Protein AF-A0A5C8Q1U7-F1 (afdb_monomer_lite)

Foldseek 3Di:
DDDDDDDDDDDDDDDDDDDDDPPDDDDDDDPVVVVVVVVVLVVCPPPPPRPDPVQVVLVVVVHDDWDFFDQDQLCVQFPPLVPDPDDPVLRVQLSRLLGTPDDDDDDDPPNCVVVSVVRNCRRCVSVVHDDDDDDPDPVVVVVPDD

Structure (mmCIF, N/CA/C/O backbone):
data_AF-A0A5C8Q1U7-F1
#
_entry.id   AF-A0A5C8Q1U7-F1
#
loop_
_atom_site.group_PDB
_atom_site.id
_atom_site.type_symbol
_atom_site.label_atom_id
_atom_site.label_alt_id
_atom_site.label_comp_id
_atom_site.label_asym_id
_atom_site.label_entity_id
_atom_site.label_seq_id
_atom_site.pdbx_PDB_ins_code
_atom_site.Cartn_x
_atom_site.Cartn_y
_atom_site.Cartn_z
_atom_site.occupancy
_atom_site.B_iso_or_equiv
_atom_site.auth_seq_id
_atom_site.auth_comp_id
_atom_site.auth_asym_id
_atom_site.auth_atom_id
_atom_site.pdbx_PDB_model_num
ATOM 1 N N . MET A 1 1 ? 7.063 41.240 -10.879 1.00 32.75 1 MET A N 1
ATOM 2 C CA . MET A 1 1 ? 6.518 41.308 -12.254 1.00 32.75 1 MET A CA 1
ATOM 3 C C . MET A 1 1 ? 5.352 40.337 -12.362 1.00 32.75 1 MET A C 1
ATOM 5 O O . MET A 1 1 ? 5.570 39.145 -12.516 1.00 32.75 1 MET A O 1
ATOM 9 N N . SER A 1 2 ? 4.133 40.842 -12.168 1.00 28.16 2 SER A N 1
ATOM 10 C CA . SER A 1 2 ? 2.888 40.064 -12.211 1.00 28.16 2 SER A CA 1
ATOM 11 C C . SER A 1 2 ? 2.306 40.115 -13.625 1.00 28.16 2 SER A C 1
ATOM 13 O O . SER A 1 2 ? 2.239 41.196 -14.210 1.00 28.16 2 SER A O 1
ATOM 15 N N . ARG A 1 3 ? 1.916 38.964 -14.186 1.00 28.62 3 ARG A N 1
ATOM 16 C CA . ARG A 1 3 ? 1.113 38.901 -15.415 1.00 28.62 3 ARG A CA 1
ATOM 17 C C . ARG A 1 3 ? -0.351 38.740 -15.020 1.00 28.62 3 ARG A C 1
ATOM 19 O O . ARG A 1 3 ? -0.735 37.728 -14.447 1.00 28.62 3 ARG A O 1
ATOM 26 N N . VAL A 1 4 ? -1.137 39.758 -15.345 1.00 33.28 4 VAL A N 1
ATOM 27 C CA . VAL A 1 4 ? -2.599 39.786 -15.254 1.00 33.28 4 VAL A CA 1
ATOM 28 C C . VAL A 1 4 ? -3.171 38.956 -16.410 1.00 33.28 4 VAL A C 1
ATOM 30 O O . VAL A 1 4 ? -2.822 39.196 -17.563 1.00 33.28 4 VAL A O 1
ATOM 33 N N . CYS A 1 5 ? -4.046 37.991 -16.116 1.00 28.20 5 CYS A N 1
ATOM 34 C CA . CYS A 1 5 ? -4.924 37.354 -17.103 1.00 28.20 5 CYS A CA 1
ATOM 35 C C . CYS A 1 5 ? -6.349 37.898 -16.908 1.00 28.20 5 CYS A C 1
ATOM 37 O O . CYS A 1 5 ? -6.873 37.784 -15.798 1.00 28.20 5 CYS A O 1
ATOM 39 N N . PRO A 1 6 ? -6.979 38.507 -17.929 1.00 37.88 6 PRO A N 1
ATOM 40 C CA . PRO A 1 6 ? -8.315 39.064 -17.802 1.00 37.88 6 PRO A CA 1
ATOM 41 C C . PRO A 1 6 ? -9.397 38.048 -18.206 1.00 37.88 6 PRO A C 1
ATOM 43 O O . PRO A 1 6 ? -9.191 37.182 -19.051 1.00 37.88 6 PRO A O 1
ATOM 46 N N . THR A 1 7 ? -10.589 38.253 -17.645 1.00 35.25 7 THR A N 1
ATOM 47 C CA . THR A 1 7 ? -11.909 37.777 -18.106 1.00 35.25 7 THR A CA 1
ATOM 48 C C . THR A 1 7 ? -12.290 36.301 -17.918 1.00 35.25 7 THR A C 1
ATOM 50 O O . THR A 1 7 ? -12.204 35.493 -18.833 1.00 35.25 7 THR A O 1
ATOM 53 N N . ALA A 1 8 ? -12.931 36.010 -16.781 1.00 33.97 8 ALA A N 1
ATOM 54 C CA . ALA A 1 8 ? -14.067 35.088 -16.719 1.00 33.97 8 ALA A CA 1
ATOM 55 C C . ALA A 1 8 ? -15.208 35.795 -15.968 1.00 33.97 8 ALA A C 1
ATOM 57 O O . ALA A 1 8 ? -15.055 36.226 -14.827 1.00 33.97 8 ALA A O 1
ATO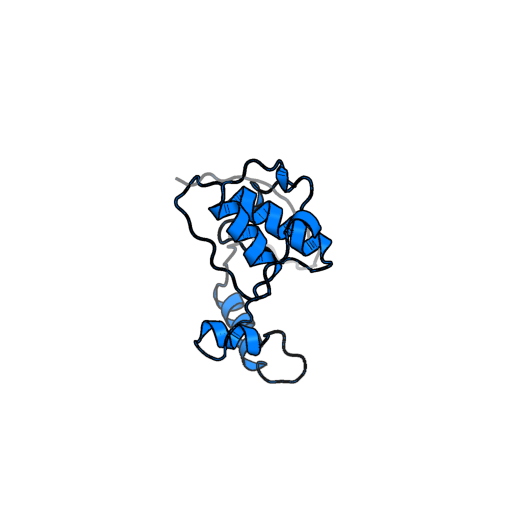M 58 N N . ARG A 1 9 ? -16.322 36.014 -16.669 1.00 30.47 9 ARG A N 1
ATOM 59 C CA . ARG A 1 9 ? -17.491 36.778 -16.226 1.00 30.47 9 ARG A CA 1
ATOM 60 C C . ARG A 1 9 ? -18.541 35.773 -15.739 1.00 30.47 9 ARG A C 1
ATOM 62 O O . ARG A 1 9 ? -19.177 35.139 -16.571 1.00 30.47 9 ARG A O 1
ATOM 69 N N . CYS A 1 10 ? -18.717 35.624 -14.427 1.00 34.16 10 CYS A N 1
ATOM 70 C CA . CYS A 1 10 ? -19.857 34.899 -13.854 1.00 34.16 10 CYS A CA 1
ATOM 71 C C . CYS A 1 10 ? -20.869 35.913 -13.318 1.00 34.16 10 CYS A C 1
ATOM 73 O O . CYS A 1 10 ? -20.560 36.697 -12.425 1.00 34.16 10 CYS A O 1
ATOM 75 N N . ALA A 1 11 ? -22.066 35.915 -13.903 1.00 34.03 11 ALA A N 1
ATOM 76 C CA . ALA A 1 11 ? -23.200 36.696 -13.436 1.00 34.03 11 ALA A CA 1
ATOM 77 C C . ALA A 1 11 ? -23.949 35.896 -12.364 1.00 34.03 11 ALA A C 1
ATOM 79 O O . ALA A 1 11 ? -24.459 34.816 -12.649 1.00 34.03 11 ALA A O 1
ATOM 80 N N . SER A 1 12 ? -24.036 36.429 -11.146 1.00 36.31 12 SER A N 1
ATOM 81 C CA . SER A 1 12 ? -24.979 35.964 -10.127 1.00 36.31 12 SER A CA 1
ATOM 82 C C . SER A 1 12 ? -25.915 37.112 -9.763 1.00 36.31 12 SER A C 1
ATOM 84 O O . SER A 1 12 ? -25.482 38.163 -9.294 1.00 36.31 12 SER A O 1
ATOM 86 N N . SER A 1 13 ? -27.197 36.907 -10.034 1.00 37.41 13 SER A N 1
ATOM 87 C CA . SER A 1 13 ? -28.305 37.825 -9.795 1.00 37.41 13 SER A CA 1
ATOM 88 C C . SER A 1 13 ? -28.718 37.842 -8.320 1.00 37.41 13 SER A C 1
ATOM 90 O O . SER A 1 13 ? -29.312 36.873 -7.856 1.00 37.41 13 SER A O 1
ATOM 92 N N . LEU A 1 14 ? -28.471 38.951 -7.616 1.00 38.28 14 LEU A N 1
ATOM 93 C CA . LEU A 1 14 ? -29.173 39.360 -6.390 1.00 38.28 14 LEU A CA 1
ATOM 94 C C . LEU A 1 14 ? -29.303 40.902 -6.369 1.00 38.28 14 LEU A C 1
ATOM 96 O O . LEU A 1 14 ? -28.418 41.585 -6.892 1.00 38.28 14 LEU A O 1
ATOM 100 N N . PRO A 1 15 ? -30.397 41.466 -5.819 1.00 39.25 15 PRO A N 1
ATOM 101 C CA . PRO A 1 15 ? -30.730 42.877 -5.966 1.00 39.25 15 PRO A CA 1
ATOM 102 C C . PRO A 1 15 ? -30.134 43.713 -4.828 1.00 39.25 15 PRO A C 1
ATOM 104 O O . PRO A 1 15 ? -30.722 43.828 -3.756 1.00 39.25 15 PRO A O 1
ATOM 107 N N . TRP A 1 16 ? -28.999 44.361 -5.082 1.00 33.75 16 TRP A N 1
ATOM 108 C CA . TRP A 1 16 ? -28.556 45.503 -4.283 1.00 33.75 16 TRP A CA 1
ATOM 109 C C . TRP A 1 16 ? -28.204 46.667 -5.199 1.00 33.75 16 TRP A C 1
ATOM 111 O O . TRP A 1 16 ? -27.243 46.627 -5.963 1.00 33.75 16 TRP A O 1
ATOM 121 N N . THR A 1 17 ? -29.015 47.718 -5.128 1.00 38.78 17 THR A N 1
ATOM 122 C CA . THR A 1 17 ? -28.690 49.024 -5.688 1.00 38.78 17 THR A CA 1
ATOM 123 C C . THR A 1 17 ? -27.887 49.818 -4.662 1.00 38.78 17 THR A C 1
ATOM 125 O O . THR A 1 17 ? -28.450 50.303 -3.684 1.00 38.78 17 THR A O 1
ATOM 128 N N . SER A 1 18 ? -26.596 50.003 -4.911 1.00 37.44 18 SER A N 1
ATOM 129 C CA . SER A 1 18 ? -25.887 51.263 -4.656 1.00 37.44 18 SER A CA 1
ATOM 130 C C . SER A 1 18 ? -24.524 51.205 -5.344 1.00 37.44 18 SER A C 1
ATOM 132 O O . SER A 1 18 ? -23.792 50.222 -5.258 1.00 37.44 18 SER A O 1
ATOM 134 N N . GLY A 1 19 ? -24.237 52.236 -6.138 1.00 45.94 19 GLY A N 1
ATOM 135 C CA . GLY A 1 19 ? -23.058 52.310 -6.987 1.00 45.94 19 GLY A CA 1
ATOM 136 C C . GLY A 1 19 ? -21.760 52.334 -6.184 1.00 45.94 19 GLY A C 1
ATOM 137 O O . GLY A 1 19 ? -21.562 53.176 -5.314 1.00 45.94 19 GLY A O 1
ATOM 138 N N . GLY A 1 20 ? -20.858 51.434 -6.545 1.00 41.84 20 GLY A N 1
ATOM 139 C CA . GLY A 1 20 ? -19.464 51.426 -6.136 1.00 41.84 20 GLY A CA 1
ATOM 140 C C . GLY A 1 20 ? -18.742 50.421 -7.019 1.00 41.84 20 GLY A C 1
ATOM 141 O O . GLY A 1 20 ? -19.158 49.269 -7.107 1.00 41.84 20 GLY A O 1
ATOM 142 N N . SER A 1 21 ? -17.714 50.868 -7.740 1.00 46.59 21 SER A N 1
ATOM 143 C CA . SER A 1 21 ? -16.835 49.994 -8.525 1.00 46.59 21 SER A CA 1
ATOM 144 C C . SER A 1 21 ? -16.406 48.802 -7.654 1.00 46.59 21 SER A C 1
ATOM 146 O O . SER A 1 21 ? -16.050 49.052 -6.499 1.00 46.59 21 SER A O 1
ATOM 148 N N . PRO A 1 22 ? -16.446 47.535 -8.114 1.00 47.62 22 PRO A N 1
ATOM 149 C CA . PRO A 1 22 ? -16.018 46.416 -7.283 1.00 47.62 22 PRO A CA 1
ATOM 150 C C . PRO A 1 22 ? -14.519 46.564 -7.001 1.00 47.62 22 PRO A C 1
ATOM 152 O O . PRO A 1 22 ? -13.668 46.228 -7.824 1.00 47.62 22 PRO A O 1
ATOM 155 N N . GLY A 1 23 ? -14.200 47.137 -5.841 1.00 47.91 23 GLY A N 1
ATOM 156 C CA . GLY A 1 23 ? -12.851 47.220 -5.315 1.00 47.91 23 GLY A CA 1
ATOM 157 C C . GLY A 1 23 ? -12.370 45.813 -4.991 1.00 47.91 23 GLY A C 1
ATOM 158 O O . GLY A 1 23 ? -13.034 45.098 -4.251 1.00 47.91 23 GLY A O 1
ATOM 159 N N . ASN A 1 24 ? -11.245 45.427 -5.593 1.00 51.28 24 ASN A N 1
ATOM 160 C CA . ASN A 1 24 ? -10.391 44.291 -5.248 1.00 51.28 24 ASN A CA 1
ATOM 161 C C . ASN A 1 24 ? -11.071 43.143 -4.476 1.00 51.28 24 ASN A C 1
ATOM 163 O O . ASN A 1 24 ? -10.980 43.061 -3.252 1.00 51.28 24 ASN A O 1
ATOM 167 N N . VAL A 1 25 ? -11.661 42.190 -5.203 1.00 42.50 25 VAL A N 1
ATOM 168 C CA . VAL A 1 25 ? -11.905 40.845 -4.661 1.00 42.50 25 VAL A CA 1
ATOM 169 C C . VAL A 1 25 ? -10.545 40.194 -4.411 1.00 42.50 25 VAL A C 1
ATOM 171 O O . VAL A 1 25 ? -9.825 39.846 -5.346 1.00 42.50 25 VAL A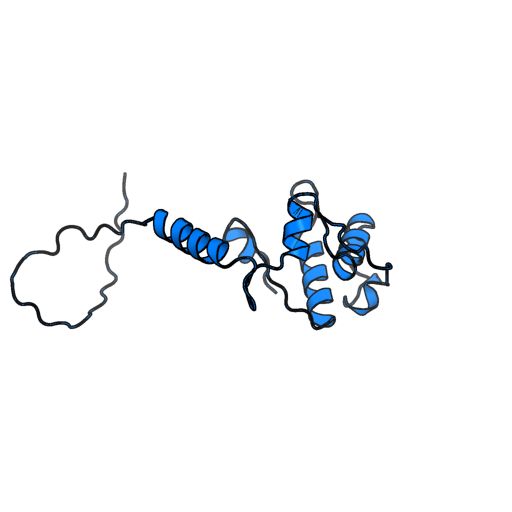 O 1
ATOM 174 N N . GLN A 1 26 ? -10.170 40.066 -3.140 1.00 52.31 26 GLN A N 1
ATOM 175 C CA . GLN A 1 26 ? -9.038 39.250 -2.715 1.00 52.31 26 GLN A CA 1
ATOM 176 C C . GLN A 1 26 ? -9.585 37.915 -2.216 1.00 52.31 26 GLN A C 1
ATOM 178 O O . GLN A 1 26 ? -10.272 37.860 -1.198 1.00 52.31 26 GLN A O 1
ATOM 183 N N . ILE A 1 27 ? -9.290 36.839 -2.943 1.00 52.34 27 ILE A N 1
ATOM 184 C CA . ILE A 1 27 ? -9.512 35.481 -2.447 1.00 52.34 27 ILE A CA 1
ATOM 185 C C . ILE A 1 27 ? -8.499 35.275 -1.323 1.00 52.34 27 ILE A C 1
ATOM 187 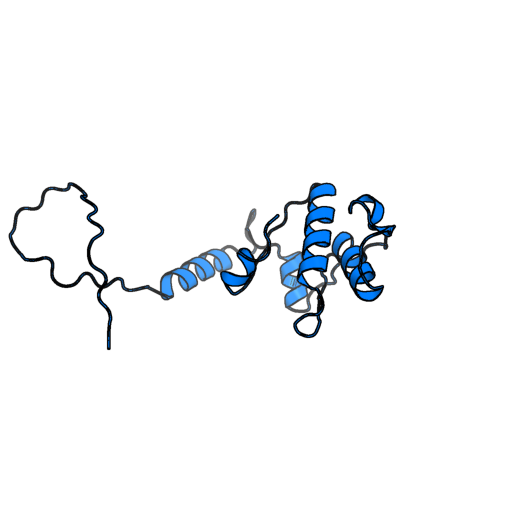O O . ILE A 1 27 ? -7.291 35.265 -1.561 1.00 52.34 27 ILE A O 1
ATOM 191 N N . ARG A 1 28 ? -8.996 35.201 -0.091 1.00 51.75 28 ARG A N 1
ATOM 192 C CA . ARG A 1 28 ? -8.193 34.919 1.094 1.00 51.75 28 ARG A CA 1
ATOM 193 C C . ARG A 1 28 ? -8.435 33.462 1.457 1.00 51.75 28 ARG A C 1
ATOM 195 O O . ARG A 1 28 ? -9.510 33.140 1.951 1.00 51.75 28 ARG A O 1
ATOM 202 N N . ASP A 1 29 ? -7.462 32.603 1.172 1.00 57.91 29 ASP A N 1
ATOM 203 C CA . ASP A 1 29 ? -7.480 31.230 1.672 1.00 57.91 29 ASP A CA 1
ATOM 204 C C . ASP A 1 29 ? -7.376 31.271 3.202 1.00 57.91 29 ASP A C 1
ATOM 206 O O . ASP A 1 29 ? -6.408 31.785 3.768 1.00 57.91 29 ASP A O 1
ATOM 210 N N . ASP A 1 30 ? -8.421 30.794 3.877 1.00 62.75 30 ASP A N 1
ATOM 211 C CA . ASP A 1 30 ? -8.437 30.642 5.327 1.00 62.75 30 ASP A CA 1
ATOM 212 C C . ASP A 1 30 ? -7.930 29.240 5.688 1.00 62.75 30 ASP A C 1
ATOM 214 O O . ASP A 1 30 ? -8.689 28.277 5.817 1.00 62.75 30 ASP A O 1
ATOM 218 N N . GLU A 1 31 ? -6.613 29.141 5.860 1.00 59.78 31 GLU A N 1
ATOM 219 C CA . GLU A 1 31 ? -5.893 27.942 6.311 1.00 59.78 31 GLU A CA 1
ATOM 220 C C . GLU A 1 31 ? -6.452 27.360 7.635 1.00 59.78 31 GLU A C 1
ATOM 222 O O . GLU A 1 31 ? -6.245 26.183 7.949 1.00 59.78 31 GLU A O 1
ATOM 227 N N . SER A 1 32 ? -7.205 28.145 8.424 1.00 65.69 32 SER A N 1
ATOM 228 C CA . SER A 1 32 ? -7.777 27.678 9.692 1.00 65.69 32 SER A CA 1
ATOM 229 C C . SER A 1 32 ? -8.986 26.758 9.513 1.00 65.69 32 SER A C 1
ATOM 231 O O . SER A 1 32 ? -9.260 25.943 10.396 1.00 65.69 32 SER A O 1
ATOM 233 N N . VAL A 1 33 ? -9.675 26.816 8.367 1.00 69.31 33 VAL A N 1
ATOM 234 C CA . VAL A 1 33 ? -10.877 26.003 8.110 1.00 69.31 33 VAL A CA 1
ATOM 235 C C . VAL A 1 33 ? -10.536 24.512 8.099 1.00 69.31 33 VAL A C 1
ATOM 237 O O . VAL A 1 33 ? -11.222 23.720 8.741 1.00 69.31 33 VAL A O 1
ATOM 240 N N . SER A 1 34 ? -9.434 24.127 7.447 1.00 71.06 34 SER A N 1
ATOM 241 C CA . SER A 1 34 ? -8.964 22.732 7.413 1.00 71.06 34 SER A CA 1
ATOM 242 C C . SER A 1 34 ? -8.631 22.209 8.816 1.00 71.06 34 SER A C 1
ATOM 244 O O . SER A 1 34 ? -9.026 21.105 9.194 1.00 71.06 34 SER A O 1
ATOM 246 N N . SER A 1 35 ? -7.972 23.044 9.625 1.00 69.00 35 SER A N 1
ATOM 247 C CA . SER A 1 35 ? -7.607 22.703 11.003 1.00 69.00 35 SER A CA 1
ATOM 248 C C . SER A 1 35 ? -8.831 22.554 11.909 1.00 69.00 35 SER A C 1
ATOM 250 O O . SER A 1 35 ? -8.869 21.643 12.731 1.00 69.00 35 SER A O 1
ATOM 252 N N . ARG A 1 36 ? -9.852 23.405 11.739 1.00 78.62 36 ARG A N 1
ATOM 253 C CA . ARG A 1 36 ? -11.111 23.313 12.496 1.00 78.62 36 ARG A CA 1
ATOM 254 C C . ARG A 1 36 ? -11.888 22.047 12.157 1.00 78.62 36 ARG A C 1
ATOM 256 O O . ARG A 1 36 ? -12.254 21.313 13.063 1.00 78.62 36 ARG A O 1
ATOM 263 N N . VAL A 1 37 ? -12.043 21.734 10.870 1.00 80.94 37 VAL A N 1
ATOM 264 C CA . VAL A 1 37 ? -12.724 20.504 10.429 1.00 80.94 37 VAL A CA 1
ATOM 265 C C . VAL A 1 37 ? -11.995 19.253 10.924 1.00 80.94 37 VAL A C 1
ATOM 267 O O . VAL A 1 37 ? -12.627 18.262 11.287 1.00 80.94 37 VAL A O 1
ATOM 270 N N . LEU A 1 38 ? -10.659 19.273 10.952 1.00 77.94 38 LEU A N 1
ATOM 271 C CA . LEU A 1 38 ? -9.883 18.180 11.529 1.00 77.94 38 LEU A CA 1
ATOM 272 C C . LEU A 1 38 ? -10.110 18.060 13.043 1.00 77.94 38 LEU A C 1
ATOM 274 O O . LEU A 1 38 ? -10.286 16.944 13.525 1.00 77.94 38 LEU A O 1
ATOM 278 N N . ALA A 1 39 ? -10.120 19.179 13.774 1.00 80.62 39 ALA A N 1
ATOM 279 C CA . ALA A 1 39 ? -10.365 19.198 15.215 1.00 80.62 39 ALA A CA 1
ATOM 280 C C . ALA A 1 39 ? -11.760 18.651 15.560 1.00 80.62 39 ALA A C 1
ATOM 282 O O . ALA A 1 39 ? -11.856 17.719 16.352 1.00 80.62 39 ALA A O 1
ATOM 283 N N . GLU A 1 40 ? -12.807 19.128 14.881 1.00 84.00 40 GLU A N 1
ATOM 284 C CA . GLU A 1 40 ? -14.186 18.641 15.044 1.00 84.00 40 GLU A CA 1
ATOM 285 C C . GLU A 1 40 ? -14.285 17.127 14.798 1.00 84.00 40 GLU A C 1
ATOM 287 O O . GLU A 1 40 ? -14.938 16.403 15.547 1.00 84.00 40 GLU A O 1
ATOM 292 N N . ARG A 1 41 ? -13.584 16.608 13.780 1.00 81.19 41 ARG A N 1
ATOM 293 C CA . ARG A 1 41 ? -13.517 15.159 13.530 1.00 81.19 41 ARG A CA 1
ATOM 294 C C . ARG A 1 41 ? -12.778 14.427 14.643 1.00 81.19 41 ARG A C 1
ATOM 296 O O . ARG A 1 41 ? -13.231 13.376 15.073 1.00 81.19 41 ARG A O 1
ATOM 303 N N . LEU A 1 42 ? -11.649 14.943 15.120 1.00 82.06 42 LEU A N 1
ATOM 304 C CA . LEU A 1 42 ? -10.893 14.303 16.199 1.00 82.06 42 LEU A CA 1
ATOM 305 C C . LEU A 1 42 ? -11.681 14.247 17.515 1.00 82.06 42 LEU A C 1
ATOM 307 O O . LEU A 1 42 ? -11.572 13.255 18.232 1.00 82.06 42 LEU A O 1
ATOM 311 N N . GLU A 1 43 ? -12.506 15.250 17.811 1.00 85.75 43 GLU A N 1
ATOM 312 C CA . GLU A 1 43 ? -13.367 15.267 19.003 1.00 85.75 43 GLU A CA 1
ATOM 313 C C . GLU A 1 43 ? -14.394 14.132 19.007 1.00 85.75 43 GLU A C 1
ATOM 315 O O . GLU A 1 43 ? -14.790 13.641 20.064 1.00 85.75 43 GLU A O 1
ATOM 320 N N . THR A 1 44 ? -14.794 13.663 17.826 1.00 83.12 44 THR A N 1
ATOM 321 C CA . THR A 1 44 ? -15.757 12.569 17.700 1.00 83.12 44 THR A CA 1
ATOM 322 C C . THR A 1 44 ? -15.122 11.175 17.864 1.00 83.12 44 THR A C 1
ATOM 324 O O . THR A 1 44 ? -15.841 10.172 17.921 1.00 83.12 44 THR A O 1
ATOM 327 N N . VAL A 1 45 ? -13.788 11.075 17.975 1.00 83.81 45 VAL A N 1
ATOM 328 C CA . VAL A 1 45 ? -13.059 9.801 18.107 1.00 83.81 45 VAL A CA 1
ATOM 329 C C . VAL A 1 45 ? -13.498 9.045 19.365 1.00 83.81 45 VAL A C 1
ATOM 331 O O . VAL A 1 45 ? -13.462 9.571 20.471 1.00 83.81 45 VAL A O 1
ATOM 334 N N . GLY A 1 46 ? -13.864 7.770 19.205 1.00 77.44 46 GLY A N 1
ATOM 335 C CA . GLY A 1 46 ? -14.310 6.907 20.308 1.00 77.44 46 GLY A CA 1
ATOM 336 C C . GLY A 1 46 ? -15.828 6.866 20.509 1.00 77.44 46 GLY A C 1
ATOM 337 O O . GLY A 1 46 ? -16.308 6.006 21.243 1.00 77.44 46 GLY A O 1
ATOM 338 N N . GLN A 1 47 ? -16.586 7.722 19.816 1.00 84.00 47 GLN A N 1
ATOM 339 C CA . GLN A 1 47 ? -18.044 7.615 19.729 1.00 84.00 47 GLN A CA 1
ATOM 340 C C . GLN A 1 47 ? -18.469 6.472 18.778 1.00 84.00 47 GLN A C 1
ATOM 342 O O . GLN A 1 47 ? -17.713 6.114 17.863 1.00 84.00 47 GLN A O 1
ATOM 347 N N . PRO A 1 48 ? -19.681 5.900 18.936 1.00 73.50 48 PRO A N 1
ATOM 348 C CA . PRO A 1 48 ? -20.241 4.961 17.964 1.00 73.50 48 PRO A CA 1
ATOM 349 C C . PRO A 1 48 ? -20.280 5.582 16.555 1.00 73.50 48 PRO A C 1
ATOM 351 O O . PRO A 1 48 ? -20.695 6.724 16.397 1.00 73.50 48 PRO A O 1
ATOM 354 N N . GLN A 1 49 ? -19.881 4.821 15.529 1.00 71.50 49 GLN A N 1
ATOM 355 C CA . GLN A 1 49 ? -19.883 5.230 14.105 1.00 71.50 49 GLN A CA 1
ATOM 356 C C . GLN A 1 49 ? -18.897 6.352 13.704 1.00 71.50 49 GLN A C 1
ATOM 358 O O . GLN A 1 49 ? -19.064 6.994 12.668 1.00 71.50 49 GLN A O 1
ATOM 363 N N . HIS A 1 50 ? -17.830 6.564 14.472 1.00 79.75 50 HIS A N 1
ATOM 364 C CA . HIS A 1 50 ? -16.773 7.514 14.123 1.00 79.75 50 HIS A CA 1
ATOM 365 C C . HIS A 1 50 ? -15.942 7.110 12.870 1.00 79.75 50 HIS A C 1
ATOM 367 O O . HIS A 1 50 ? -15.601 5.933 12.738 1.00 79.75 50 HIS A O 1
ATOM 373 N N . PRO A 1 51 ? -15.519 8.045 11.983 1.00 77.38 51 PRO A N 1
ATOM 374 C CA . PRO A 1 51 ? -14.740 7.738 10.767 1.00 77.38 51 PRO A CA 1
ATOM 375 C C . PRO A 1 51 ? -13.315 7.202 10.985 1.00 77.38 51 PRO A C 1
ATOM 377 O O . PRO A 1 51 ? -12.729 6.632 10.066 1.00 77.38 51 PRO A O 1
ATOM 380 N N . VAL A 1 52 ? -12.712 7.402 12.161 1.00 81.81 52 VAL A N 1
ATOM 381 C CA . VAL A 1 52 ? -11.352 6.909 12.452 1.00 81.81 52 VAL A CA 1
ATOM 382 C C . VAL A 1 52 ? -11.395 5.464 12.922 1.00 81.81 52 VAL A C 1
ATOM 384 O O . VAL A 1 52 ? -11.929 5.154 13.988 1.00 81.81 52 VAL A O 1
ATOM 387 N N . ARG A 1 53 ? -10.722 4.595 12.165 1.00 84.25 53 ARG A N 1
ATOM 388 C CA . ARG A 1 53 ? -10.449 3.217 12.565 1.00 84.25 53 ARG A CA 1
ATOM 389 C C . ARG A 1 53 ? -9.353 3.188 13.636 1.00 84.25 53 ARG A C 1
ATOM 391 O O . ARG A 1 53 ? -8.166 3.237 13.322 1.00 84.25 53 ARG A O 1
ATOM 398 N N . LEU A 1 54 ? -9.768 3.105 14.902 1.00 84.50 54 LEU A N 1
ATOM 399 C CA . LEU A 1 54 ? -8.883 3.141 16.077 1.00 84.50 54 LEU A CA 1
ATOM 400 C C . LEU A 1 54 ? -7.805 2.051 16.079 1.00 84.50 54 LEU A C 1
ATOM 402 O O . LEU A 1 54 ? -6.686 2.312 16.506 1.00 84.50 54 LEU A O 1
ATOM 406 N N . GLU A 1 55 ? -8.128 0.856 15.583 1.00 87.81 55 GLU A N 1
ATOM 407 C CA . GLU A 1 55 ? -7.176 -0.251 15.453 1.00 87.81 55 GLU A CA 1
ATOM 408 C C . GLU A 1 55 ? -5.986 0.139 14.559 1.00 87.81 55 GLU A C 1
ATOM 410 O O . GLU A 1 55 ? -4.842 0.122 15.007 1.00 87.81 55 GLU A O 1
ATOM 415 N N . SER A 1 56 ? -6.261 0.593 13.331 1.00 86.31 56 SER A N 1
ATOM 416 C CA . SER A 1 56 ? -5.223 1.010 12.384 1.00 86.31 56 SER A CA 1
ATOM 417 C C . SER A 1 56 ? -4.483 2.272 12.829 1.00 86.31 56 SER A C 1
ATOM 419 O O . SER A 1 56 ? -3.272 2.376 12.643 1.00 86.31 56 SER A O 1
ATOM 421 N N . ALA A 1 57 ? -5.188 3.221 13.452 1.00 86.81 57 ALA A N 1
ATOM 422 C CA . ALA A 1 57 ? -4.569 4.411 14.033 1.00 86.81 57 ALA A CA 1
ATOM 423 C C . ALA A 1 57 ? -3.617 4.056 15.189 1.00 86.81 57 ALA A C 1
ATOM 425 O O . ALA A 1 57 ? -2.566 4.678 15.334 1.00 86.81 57 ALA A O 1
ATOM 426 N N . GLY A 1 58 ? -3.953 3.028 15.975 1.00 88.81 58 GLY A N 1
ATOM 427 C CA . GLY A 1 58 ? -3.102 2.496 17.033 1.00 88.81 58 GLY A CA 1
ATOM 428 C C . GLY A 1 58 ? -1.726 2.088 16.515 1.00 88.81 58 GLY A C 1
ATOM 429 O O . GLY A 1 58 ? -0.718 2.463 17.116 1.00 88.81 58 GLY A O 1
ATOM 430 N N . TRP A 1 59 ? -1.667 1.413 15.363 1.00 90.81 59 TRP A N 1
ATOM 431 C CA . TRP A 1 59 ? -0.405 0.940 14.785 1.00 90.81 59 TRP A CA 1
ATOM 432 C C . TRP A 1 59 ? 0.572 2.084 14.491 1.00 90.81 59 TRP A C 1
ATOM 434 O O . TRP A 1 59 ? 1.772 1.943 14.723 1.00 90.81 59 TRP A O 1
ATOM 444 N N . ALA A 1 60 ? 0.070 3.245 14.057 1.00 84.94 60 ALA A N 1
ATOM 445 C CA . ALA A 1 60 ? 0.896 4.419 13.770 1.00 84.94 60 ALA A CA 1
ATOM 446 C C . ALA A 1 60 ? 1.548 5.032 15.026 1.00 84.94 60 ALA A C 1
ATOM 448 O O . ALA A 1 60 ? 2.594 5.669 14.924 1.00 84.94 60 ALA A O 1
ATOM 449 N N . VAL A 1 61 ? 0.956 4.825 16.208 1.00 88.25 61 VAL A N 1
ATOM 450 C CA . VAL A 1 61 ? 1.459 5.321 17.504 1.00 88.25 61 VAL A CA 1
ATOM 451 C C . VAL A 1 61 ? 2.070 4.210 18.367 1.00 88.25 61 VAL A C 1
ATOM 453 O O . VAL A 1 61 ? 2.205 4.364 19.581 1.00 88.25 61 VAL A O 1
ATOM 456 N N . GLY A 1 62 ? 2.427 3.075 17.756 1.00 87.44 62 GLY A N 1
ATOM 457 C CA . GLY A 1 62 ? 3.075 1.950 18.438 1.00 87.44 62 GLY A CA 1
ATOM 458 C C . GLY A 1 62 ? 2.143 1.112 19.320 1.00 87.44 62 GLY A C 1
ATOM 459 O O . GLY A 1 62 ? 2.613 0.429 20.227 1.00 87.44 62 GLY A O 1
ATOM 460 N N . ARG A 1 63 ? 0.824 1.166 19.092 1.00 88.94 63 ARG A N 1
ATOM 461 C CA . ARG A 1 63 ? -0.176 0.350 19.797 1.00 88.94 63 ARG A CA 1
ATOM 462 C C . ARG A 1 63 ? -0.715 -0.757 18.894 1.00 88.94 63 ARG A C 1
ATOM 464 O O . ARG A 1 63 ? -1.166 -0.490 17.788 1.00 88.94 63 ARG A O 1
ATOM 471 N N . GLY A 1 64 ? -0.757 -1.985 19.408 1.00 89.44 64 GLY A N 1
ATOM 472 C CA . GLY A 1 64 ? -1.197 -3.156 18.644 1.00 89.44 64 GLY A CA 1
ATOM 473 C C . GLY A 1 64 ? -0.174 -3.599 17.595 1.00 89.44 64 GLY A C 1
ATOM 474 O O . GLY A 1 64 ? 0.886 -2.996 17.443 1.00 89.44 64 GLY A O 1
ATOM 475 N N . THR A 1 65 ? -0.492 -4.671 16.875 1.00 88.06 65 THR A N 1
ATOM 476 C CA . THR A 1 65 ? 0.364 -5.220 15.816 1.00 88.06 65 THR A CA 1
ATOM 477 C C . THR A 1 65 ? -0.466 -5.464 14.561 1.00 88.06 65 THR A C 1
ATOM 479 O O . THR A 1 65 ? -1.437 -6.218 14.657 1.00 88.06 65 THR A O 1
ATOM 482 N N . PRO A 1 66 ? -0.118 -4.856 13.410 1.00 90.06 66 PRO A N 1
ATOM 483 C CA . PRO A 1 66 ? -0.790 -5.158 12.152 1.00 90.06 66 PRO A CA 1
ATOM 484 C C . PRO A 1 66 ? -0.596 -6.634 11.804 1.00 90.06 66 PRO A C 1
ATOM 486 O O . PRO A 1 66 ? 0.470 -7.211 12.044 1.00 90.06 66 PRO A O 1
ATOM 489 N N . GLY A 1 67 ? -1.635 -7.249 11.252 1.00 87.88 67 GLY A N 1
ATOM 490 C CA . GLY A 1 67 ? -1.586 -8.614 10.771 1.00 87.88 67 GLY A CA 1
ATOM 491 C C . GLY A 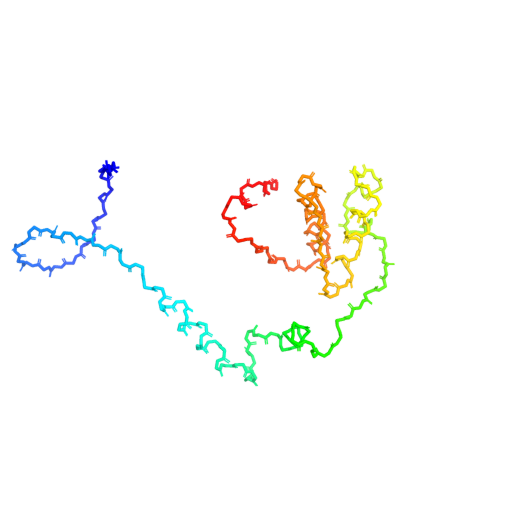1 67 ? -0.652 -8.736 9.573 1.00 87.88 67 GLY A C 1
ATOM 492 O O . GLY A 1 67 ? -0.686 -7.931 8.640 1.00 87.88 67 GLY A O 1
ATOM 493 N N . LEU A 1 68 ? 0.178 -9.778 9.596 1.00 86.50 68 LEU A N 1
ATOM 494 C CA . LEU A 1 68 ? 0.918 -10.227 8.423 1.00 86.50 68 LEU A CA 1
ATOM 495 C C . LEU A 1 68 ? 0.173 -11.412 7.826 1.00 86.50 68 LEU A C 1
ATOM 497 O O . LEU A 1 68 ? -0.010 -12.447 8.478 1.00 86.50 68 LEU A O 1
ATOM 501 N N . GLY A 1 69 ? -0.277 -11.252 6.590 1.00 83.12 69 GLY A N 1
ATOM 502 C CA . GLY A 1 69 ? -1.014 -12.287 5.898 1.00 83.12 69 GLY A CA 1
ATOM 503 C C . GLY A 1 69 ? -0.106 -13.449 5.513 1.00 83.12 69 GLY A C 1
ATOM 504 O O . GLY A 1 69 ? 1.110 -13.319 5.327 1.00 83.12 69 GLY A O 1
ATOM 505 N N . ARG A 1 70 ? -0.703 -14.632 5.345 1.00 77.88 70 ARG A N 1
ATOM 506 C CA . ARG A 1 70 ? 0.008 -15.741 4.702 1.00 77.88 70 ARG A CA 1
ATOM 507 C C . ARG A 1 70 ? 0.206 -15.393 3.234 1.00 77.88 70 ARG A C 1
ATOM 509 O O . ARG A 1 70 ? -0.762 -15.112 2.532 1.00 77.88 70 ARG A O 1
ATOM 516 N N . THR A 1 71 ? 1.451 -15.447 2.772 1.00 68.25 71 THR A N 1
ATOM 517 C CA . THR A 1 71 ? 1.787 -15.139 1.382 1.00 68.25 71 THR A CA 1
ATOM 518 C C . THR A 1 71 ? 1.087 -16.131 0.452 1.00 68.25 71 THR A C 1
ATOM 520 O O . THR A 1 71 ? 1.396 -17.322 0.441 1.00 68.25 71 THR A O 1
ATOM 523 N N . GLY A 1 72 ? 0.103 -15.638 -0.299 1.00 70.88 72 GLY A N 1
ATOM 524 C CA . GLY A 1 72 ? -0.493 -16.327 -1.438 1.00 70.88 72 GLY A CA 1
ATOM 525 C C . GLY A 1 72 ? 0.139 -15.836 -2.738 1.00 70.88 72 GLY A C 1
ATOM 526 O O . GLY A 1 72 ? 0.736 -14.764 -2.778 1.00 70.88 72 GLY A O 1
ATOM 527 N N . SER A 1 73 ? 0.003 -16.600 -3.822 1.00 83.19 73 SER A N 1
ATOM 528 C CA . SER A 1 73 ? 0.481 -16.134 -5.126 1.00 83.19 73 SER A CA 1
ATOM 529 C C . SER A 1 73 ? -0.357 -14.945 -5.604 1.00 83.19 73 SER A C 1
ATOM 531 O O . SER A 1 73 ? -1.572 -15.083 -5.790 1.00 83.19 73 SER A O 1
ATOM 533 N N . ALA A 1 74 ? 0.293 -13.807 -5.873 1.00 88.81 74 ALA A N 1
ATOM 534 C CA . ALA A 1 74 ? -0.352 -12.637 -6.477 1.00 88.81 74 ALA A CA 1
ATOM 535 C C . ALA A 1 74 ? -0.966 -12.940 -7.857 1.00 88.81 74 ALA A C 1
ATOM 537 O O . ALA A 1 74 ? -1.857 -12.218 -8.292 1.00 88.81 74 ALA A O 1
ATOM 538 N N . ALA A 1 75 ? -0.598 -14.059 -8.499 1.00 91.38 75 ALA A N 1
ATOM 539 C CA . ALA A 1 75 ? -1.215 -14.542 -9.737 1.00 91.38 75 ALA A CA 1
ATOM 540 C C . ALA A 1 75 ? -2.735 -14.754 -9.645 1.00 91.38 75 ALA A C 1
ATOM 542 O O . ALA A 1 75 ? -3.409 -14.789 -10.670 1.00 91.38 75 ALA A O 1
ATOM 543 N N . ARG A 1 76 ? -3.287 -14.894 -8.432 1.00 91.75 76 ARG A N 1
ATOM 544 C CA . ARG A 1 76 ? -4.741 -14.963 -8.217 1.00 91.75 76 ARG A CA 1
ATOM 545 C C . ARG A 1 76 ? -5.449 -13.643 -8.508 1.00 91.75 76 ARG A C 1
ATOM 547 O O . ARG A 1 76 ? -6.612 -13.655 -8.891 1.00 91.75 76 ARG A O 1
ATOM 554 N N . TRP A 1 77 ? -4.752 -12.529 -8.306 1.00 93.56 77 TRP A N 1
ATOM 555 C CA . TRP A 1 77 ? -5.341 -11.195 -8.309 1.00 93.56 77 TRP A CA 1
ATOM 556 C C . TRP A 1 77 ? -4.722 -10.266 -9.343 1.00 93.56 77 TRP A C 1
ATOM 558 O O . TRP A 1 77 ? -5.344 -9.280 -9.682 1.00 93.56 77 TRP A O 1
ATOM 568 N N . VAL A 1 78 ? -3.540 -10.557 -9.876 1.00 94.50 78 VAL A N 1
ATOM 569 C CA . VAL A 1 78 ? -2.851 -9.690 -10.840 1.00 94.50 78 VAL A CA 1
ATOM 570 C C . VAL A 1 78 ? -2.758 -10.414 -12.178 1.00 94.50 78 VAL A C 1
ATOM 572 O O . VAL A 1 78 ? -2.223 -11.525 -12.252 1.00 94.50 78 VAL A O 1
ATOM 575 N N . ALA A 1 79 ? -3.288 -9.814 -13.248 1.00 92.56 79 ALA A N 1
ATOM 576 C CA . ALA A 1 79 ? -3.235 -10.443 -14.565 1.00 92.56 79 ALA A CA 1
ATOM 577 C C . ALA A 1 79 ? -1.798 -10.547 -15.085 1.00 92.56 79 ALA A C 1
ATOM 579 O O . ALA A 1 79 ? -0.958 -9.686 -14.838 1.00 92.56 79 ALA A O 1
ATOM 580 N N . ASN A 1 80 ? -1.525 -11.613 -15.844 1.00 93.44 80 ASN A N 1
ATOM 581 C CA . ASN A 1 80 ? -0.227 -11.850 -16.481 1.00 93.44 80 ASN A CA 1
ATOM 582 C C . ASN A 1 80 ? 0.961 -11.855 -15.493 1.00 93.44 80 ASN A C 1
ATOM 584 O O . ASN A 1 80 ? 2.100 -11.629 -15.904 1.00 93.44 80 ASN A O 1
ATOM 588 N N . TRP A 1 81 ? 0.710 -12.147 -14.206 1.00 93.88 81 TRP A N 1
ATOM 589 C CA . TRP A 1 81 ? 1.694 -12.084 -13.116 1.00 93.88 81 TRP A CA 1
ATOM 590 C C . TRP A 1 81 ? 3.059 -12.718 -13.438 1.00 93.88 81 TRP A C 1
ATOM 592 O O . TRP A 1 81 ? 4.083 -12.066 -13.213 1.00 93.88 81 TRP A O 1
ATOM 602 N N . PRO A 1 82 ? 3.140 -13.941 -14.007 1.00 91.94 82 PRO A N 1
ATOM 603 C CA . PRO A 1 82 ? 4.432 -14.560 -14.293 1.00 91.94 82 PRO A CA 1
ATOM 604 C C . PRO A 1 82 ? 5.269 -13.764 -15.303 1.00 91.94 82 PRO A C 1
ATOM 606 O O . PRO A 1 82 ? 6.489 -13.695 -15.151 1.00 91.94 82 PRO A O 1
ATOM 609 N N . SER A 1 83 ? 4.618 -13.133 -16.285 1.00 93.38 83 SER A N 1
ATOM 610 C CA . SER A 1 83 ? 5.243 -12.408 -17.398 1.00 93.38 83 SER A CA 1
ATOM 611 C C . SER A 1 83 ? 5.491 -10.920 -17.136 1.00 93.38 83 SER A C 1
ATOM 613 O O . SER A 1 83 ? 6.057 -10.249 -17.995 1.00 93.38 83 SER A O 1
ATOM 615 N N . LEU A 1 84 ? 5.086 -10.382 -15.980 1.00 92.94 84 LEU A N 1
ATOM 616 C CA . LEU A 1 84 ? 5.318 -8.971 -15.677 1.00 92.94 84 LEU A CA 1
ATOM 617 C C . LEU A 1 84 ? 6.822 -8.665 -15.559 1.00 92.94 84 LEU A C 1
ATOM 619 O O . LEU A 1 84 ? 7.553 -9.437 -14.918 1.00 92.94 84 LEU A O 1
ATOM 623 N N . PRO A 1 85 ? 7.290 -7.519 -16.092 1.00 93.12 85 PRO A N 1
ATOM 624 C CA . PRO A 1 85 ? 8.689 -7.096 -16.045 1.00 93.12 85 PRO A CA 1
ATOM 625 C C . PRO A 1 85 ? 9.082 -6.539 -14.660 1.00 93.12 85 PRO A C 1
ATOM 627 O O . PRO A 1 85 ? 9.704 -5.487 -14.544 1.00 93.12 85 PRO A O 1
ATOM 630 N N . LEU A 1 86 ? 8.707 -7.243 -13.589 1.00 92.19 86 LEU A N 1
ATOM 631 C CA . LEU A 1 86 ? 9.018 -6.901 -12.203 1.00 92.19 86 LEU A CA 1
ATOM 632 C C . LEU A 1 86 ? 10.181 -7.751 -11.695 1.00 92.19 86 LEU A C 1
ATOM 634 O O . LEU A 1 86 ? 10.171 -8.979 -11.832 1.00 92.19 86 LEU A O 1
ATOM 638 N N . ASN A 1 87 ? 11.144 -7.114 -11.030 1.00 92.44 87 ASN A N 1
ATOM 639 C CA . ASN A 1 87 ? 12.194 -7.832 -10.308 1.00 92.44 87 ASN A CA 1
ATOM 640 C C . ASN A 1 87 ? 11.647 -8.496 -9.028 1.00 92.44 87 ASN A C 1
ATOM 642 O O . ASN A 1 87 ? 10.548 -8.190 -8.565 1.00 92.44 87 ASN A O 1
ATOM 646 N N . SER A 1 88 ? 12.432 -9.377 -8.406 1.00 92.56 88 SER A N 1
ATOM 647 C CA . SER A 1 88 ? 11.998 -10.156 -7.236 1.00 92.56 88 SER A CA 1
ATOM 648 C C . SER A 1 88 ? 11.548 -9.299 -6.045 1.00 92.56 88 SER A C 1
ATOM 650 O O . SER A 1 88 ? 10.637 -9.691 -5.324 1.00 92.56 88 SER A O 1
ATOM 652 N N . ARG A 1 89 ? 12.145 -8.114 -5.840 1.00 91.88 89 ARG A N 1
ATOM 653 C CA . ARG A 1 89 ? 11.773 -7.205 -4.738 1.00 91.88 89 ARG A CA 1
ATOM 654 C C . ARG A 1 89 ? 10.450 -6.497 -5.012 1.00 91.88 89 ARG A C 1
ATOM 656 O O . ARG A 1 89 ? 9.635 -6.358 -4.109 1.00 91.88 89 ARG A O 1
ATOM 663 N N . GLN A 1 90 ? 10.230 -6.075 -6.255 1.00 93.56 90 GLN A N 1
ATOM 664 C CA . GLN A 1 90 ? 8.959 -5.504 -6.699 1.00 93.56 90 GLN A CA 1
ATOM 665 C C . GLN A 1 90 ? 7.839 -6.546 -6.631 1.00 93.56 90 GLN A C 1
ATOM 667 O O . GLN A 1 90 ? 6.758 -6.242 -6.138 1.00 93.56 90 GLN A O 1
ATOM 672 N N . ARG A 1 91 ? 8.119 -7.789 -7.049 1.00 93.81 91 ARG A N 1
ATOM 673 C CA . ARG A 1 91 ? 7.168 -8.903 -6.945 1.00 93.81 91 ARG A CA 1
ATOM 674 C C . ARG A 1 91 ? 6.765 -9.166 -5.496 1.00 93.81 91 ARG A C 1
ATOM 676 O O . ARG A 1 91 ? 5.578 -9.189 -5.192 1.00 93.81 91 ARG A O 1
ATOM 683 N N . LEU A 1 92 ? 7.751 -9.259 -4.604 1.00 92.50 92 LEU A N 1
ATOM 684 C CA . LEU A 1 92 ? 7.516 -9.414 -3.171 1.00 92.50 92 LEU A CA 1
ATOM 685 C C . LEU A 1 92 ? 6.688 -8.258 -2.595 1.00 92.50 92 LEU A C 1
ATOM 687 O O . LEU A 1 92 ? 5.813 -8.494 -1.770 1.00 92.50 92 LEU A O 1
ATOM 691 N N . ALA A 1 93 ? 6.940 -7.019 -3.024 1.00 93.25 93 ALA A N 1
ATOM 692 C CA . ALA A 1 93 ? 6.171 -5.867 -2.564 1.00 93.25 93 ALA A CA 1
ATOM 693 C C . ALA A 1 93 ? 4.687 -5.968 -2.943 1.00 93.25 93 ALA A C 1
ATOM 695 O O . ALA A 1 93 ? 3.838 -5.713 -2.096 1.00 93.25 93 ALA A O 1
ATOM 696 N N . VAL A 1 94 ? 4.367 -6.381 -4.174 1.00 94.31 94 VAL A N 1
ATOM 697 C CA . VAL A 1 94 ? 2.968 -6.603 -4.578 1.00 94.31 94 VAL A CA 1
ATOM 698 C C . VAL A 1 94 ? 2.356 -7.756 -3.782 1.00 94.31 94 VAL A C 1
ATOM 700 O O . VAL A 1 94 ? 1.270 -7.604 -3.237 1.00 94.31 94 VAL A O 1
ATOM 703 N N . GLU A 1 95 ? 3.051 -8.890 -3.656 1.00 94.19 95 GLU A N 1
ATOM 704 C CA . GLU A 1 95 ? 2.550 -10.044 -2.895 1.00 94.19 95 GLU A CA 1
ATOM 705 C C . GLU A 1 95 ? 2.245 -9.689 -1.438 1.00 94.19 95 GLU A C 1
ATOM 707 O O . GLU A 1 95 ? 1.208 -10.093 -0.918 1.00 94.19 95 GLU A O 1
ATOM 712 N N . ARG A 1 96 ? 3.117 -8.903 -0.797 1.00 94.12 96 ARG A N 1
ATOM 713 C CA . ARG A 1 96 ? 2.947 -8.434 0.582 1.00 94.12 96 ARG A CA 1
ATOM 714 C C . ARG A 1 96 ? 1.808 -7.432 0.714 1.00 94.12 96 ARG A C 1
ATOM 716 O O . ARG A 1 96 ? 0.982 -7.572 1.605 1.00 94.12 96 ARG A O 1
ATOM 723 N N . ALA A 1 97 ? 1.703 -6.476 -0.205 1.00 93.38 97 ALA A N 1
ATOM 724 C CA . ALA A 1 97 ? 0.645 -5.467 -0.179 1.00 93.38 97 ALA A CA 1
ATOM 725 C C . ALA A 1 97 ? -0.767 -6.056 -0.300 1.00 93.38 97 ALA A C 1
ATOM 727 O O . ALA A 1 97 ? -1.725 -5.445 0.155 1.00 93.38 97 ALA A O 1
ATOM 728 N N . LEU A 1 98 ? -0.896 -7.221 -0.940 1.00 93.19 98 LEU A N 1
ATOM 729 C CA . LEU A 1 98 ? -2.174 -7.897 -1.145 1.00 93.19 98 LEU A CA 1
ATOM 730 C C . LEU A 1 98 ? -2.610 -8.770 0.039 1.00 93.19 98 LEU A C 1
ATOM 732 O O . LEU A 1 98 ? -3.689 -9.360 -0.036 1.00 93.19 98 LEU A O 1
ATOM 736 N N . VAL A 1 99 ? -1.777 -8.913 1.077 1.00 92.00 99 VAL A N 1
ATOM 737 C CA . VAL A 1 99 ? -2.050 -9.805 2.218 1.00 92.00 99 VAL A CA 1
ATOM 738 C C . VAL A 1 99 ? -1.762 -9.186 3.587 1.00 92.00 99 VAL A C 1
ATOM 740 O O . VAL A 1 99 ? -2.366 -9.621 4.563 1.00 92.00 99 VAL A O 1
ATOM 743 N N . ASP A 1 100 ? -0.847 -8.223 3.684 1.00 92.25 100 ASP A N 1
ATOM 744 C CA . ASP A 1 100 ? -0.471 -7.576 4.942 1.00 92.25 100 ASP A CA 1
ATOM 745 C C . ASP A 1 100 ? -1.340 -6.335 5.199 1.00 92.25 100 ASP A C 1
ATOM 747 O O . ASP A 1 100 ? -1.662 -5.589 4.275 1.00 92.25 100 ASP A O 1
ATOM 751 N N . ASP A 1 101 ? -1.667 -6.070 6.467 1.00 90.88 101 ASP A N 1
ATOM 752 C CA . ASP A 1 101 ? -2.482 -4.907 6.852 1.00 90.88 101 ASP A CA 1
ATOM 753 C C . ASP A 1 101 ? -1.773 -3.566 6.591 1.00 90.88 101 ASP A C 1
ATOM 755 O O . ASP A 1 101 ? -2.416 -2.540 6.355 1.00 90.88 101 ASP A O 1
ATOM 759 N N . VAL A 1 102 ? -0.437 -3.557 6.670 1.00 89.88 102 VAL A N 1
ATOM 760 C CA . VAL A 1 102 ? 0.408 -2.374 6.464 1.00 89.88 102 VAL A CA 1
ATOM 761 C C . VAL A 1 102 ? 1.689 -2.776 5.738 1.00 89.88 102 VAL A C 1
ATOM 763 O O . VAL A 1 102 ? 2.434 -3.634 6.208 1.00 89.88 102 VAL A O 1
ATOM 766 N N . LEU A 1 103 ? 1.998 -2.088 4.635 1.00 90.88 103 LEU A N 1
ATOM 767 C CA . LEU A 1 103 ? 3.254 -2.240 3.902 1.00 90.88 103 LEU A CA 1
ATOM 768 C C . LEU A 1 103 ? 3.929 -0.884 3.681 1.00 90.88 103 LEU A C 1
ATOM 770 O O . LEU A 1 103 ? 3.339 0.041 3.125 1.00 90.88 103 LEU A O 1
ATOM 774 N N . PHE A 1 104 ? 5.216 -0.806 4.018 1.00 89.75 104 PHE A N 1
ATOM 775 C CA . PHE A 1 104 ? 6.070 0.320 3.649 1.00 89.75 104 PHE A CA 1
ATOM 776 C C . PHE A 1 104 ? 6.848 0.000 2.372 1.00 89.75 104 PHE A C 1
ATOM 778 O O . PHE A 1 104 ? 7.789 -0.793 2.379 1.00 89.75 104 PHE A O 1
ATOM 785 N N . LEU A 1 105 ? 6.471 0.643 1.266 1.00 90.25 105 LEU A N 1
ATOM 786 C CA . LEU A 1 105 ? 7.184 0.530 -0.005 1.00 90.25 105 LEU A CA 1
ATOM 787 C C . LEU A 1 105 ? 8.243 1.632 -0.124 1.00 90.25 105 LEU A C 1
ATOM 789 O O . LEU A 1 105 ? 7.915 2.809 -0.266 1.00 90.25 105 LEU A O 1
ATOM 793 N N . TRP A 1 106 ? 9.520 1.247 -0.128 1.00 87.25 106 TRP A N 1
ATOM 794 C CA . TRP A 1 106 ? 10.638 2.182 -0.263 1.00 87.25 106 TRP A CA 1
ATOM 795 C C . TRP A 1 106 ? 11.472 1.929 -1.522 1.00 87.25 106 TRP A C 1
ATOM 797 O O . TRP A 1 106 ? 11.618 0.798 -1.984 1.00 87.25 106 TRP A O 1
ATOM 807 N N . GLY A 1 107 ? 12.062 2.992 -2.072 1.00 84.81 107 GLY A N 1
ATOM 808 C CA . GLY A 1 107 ? 13.112 2.874 -3.082 1.00 84.81 107 GLY A CA 1
ATOM 809 C C . GLY A 1 107 ? 13.618 4.231 -3.593 1.00 84.81 107 GLY A C 1
ATOM 810 O O . GLY A 1 107 ? 12.871 5.210 -3.522 1.00 84.81 107 GLY A O 1
ATOM 811 N N . PRO A 1 108 ? 14.820 4.296 -4.189 1.00 81.25 108 PRO A N 1
ATOM 812 C CA . PRO A 1 108 ? 15.341 5.474 -4.897 1.00 81.25 108 PRO A CA 1
ATOM 813 C C . PRO A 1 108 ? 14.425 5.992 -6.027 1.00 81.25 108 PRO A C 1
ATOM 815 O O . PRO A 1 108 ? 13.602 5.235 -6.549 1.00 81.25 108 PRO A O 1
ATOM 818 N N . PRO A 1 109 ? 14.508 7.263 -6.452 1.00 77.56 109 PRO A N 1
ATOM 819 C CA . PRO A 1 109 ? 13.741 7.746 -7.605 1.00 77.56 109 PRO A CA 1
ATOM 820 C C . PRO A 1 109 ? 14.041 6.913 -8.867 1.00 77.56 109 PRO A C 1
ATOM 822 O O . PRO A 1 109 ? 15.165 6.469 -9.069 1.00 77.56 109 PRO A O 1
ATOM 825 N N . GLY A 1 110 ? 13.024 6.667 -9.702 1.00 77.88 110 GLY A N 1
ATOM 826 C CA . GLY A 1 110 ? 13.169 5.895 -10.948 1.00 77.88 110 GLY A CA 1
ATOM 827 C C . GLY A 1 110 ? 13.090 4.365 -10.819 1.00 77.88 110 GLY A C 1
ATOM 828 O O . GLY A 1 110 ? 13.181 3.675 -11.824 1.00 77.88 110 GLY A O 1
ATOM 829 N N . THR A 1 111 ? 12.864 3.801 -9.626 1.00 78.69 111 THR A N 1
ATOM 830 C CA . THR A 1 111 ? 12.839 2.333 -9.416 1.00 78.69 111 THR A CA 1
ATOM 831 C C . THR A 1 111 ? 11.489 1.649 -9.688 1.00 78.69 111 THR A C 1
ATOM 833 O O . THR A 1 111 ? 11.178 0.640 -9.053 1.00 78.69 111 THR A O 1
ATOM 836 N N . GLY A 1 112 ? 10.638 2.221 -10.544 1.00 80.81 112 GLY A N 1
ATOM 837 C CA . GLY A 1 112 ? 9.347 1.611 -10.907 1.00 80.81 112 GLY A CA 1
ATOM 838 C C . GLY A 1 112 ? 8.361 1.433 -9.740 1.00 80.81 112 GLY A C 1
ATOM 839 O O . GLY A 1 112 ? 7.599 0.474 -9.709 1.00 80.81 112 GLY A O 1
ATOM 840 N N . LYS A 1 113 ? 8.380 2.323 -8.732 1.00 87.81 113 LYS A N 1
ATOM 841 C CA . LYS A 1 113 ? 7.394 2.297 -7.625 1.00 87.81 113 LYS A CA 1
ATOM 842 C C . LYS A 1 113 ? 5.962 2.447 -8.135 1.00 87.81 113 LYS A C 1
ATOM 844 O O . LYS A 1 113 ? 5.061 1.830 -7.585 1.00 87.81 113 LYS A O 1
ATOM 849 N N . THR A 1 114 ? 5.774 3.257 -9.175 1.00 86.62 114 THR A N 1
ATOM 850 C CA . THR A 1 114 ? 4.472 3.468 -9.812 1.00 86.62 114 THR A CA 1
ATOM 851 C C . THR A 1 114 ? 3.932 2.171 -10.408 1.00 86.62 114 THR A C 1
ATOM 853 O O . THR A 1 114 ? 2.769 1.863 -10.181 1.00 86.62 114 THR A O 1
ATOM 856 N N . ASP A 1 115 ? 4.778 1.372 -11.064 1.00 88.19 115 ASP A N 1
ATOM 857 C CA . ASP A 1 115 ? 4.375 0.076 -11.629 1.00 88.19 115 ASP A CA 1
ATOM 858 C C . ASP A 1 115 ? 3.932 -0.893 -10.525 1.00 88.19 115 ASP A C 1
ATOM 860 O O . ASP A 1 115 ? 2.880 -1.522 -10.613 1.00 88.19 115 ASP A O 1
ATOM 864 N N . VAL A 1 116 ? 4.693 -0.951 -9.424 1.00 91.94 116 VAL A N 1
ATOM 865 C CA . VAL A 1 116 ? 4.336 -1.753 -8.243 1.00 91.94 116 VAL A CA 1
ATOM 866 C C . VAL A 1 116 ? 2.989 -1.316 -7.670 1.00 91.94 116 VAL A C 1
ATOM 868 O O . VAL A 1 116 ? 2.128 -2.159 -7.443 1.00 91.94 116 VAL A O 1
ATOM 871 N N . ILE A 1 117 ? 2.784 -0.011 -7.467 1.00 92.12 117 ILE A N 1
ATOM 872 C CA . ILE A 1 117 ? 1.514 0.534 -6.967 1.00 92.12 117 ILE A CA 1
ATOM 873 C C . ILE A 1 117 ? 0.361 0.164 -7.906 1.00 92.12 117 ILE A C 1
ATOM 875 O O . ILE A 1 117 ? -0.685 -0.251 -7.419 1.00 92.12 117 ILE A O 1
ATOM 879 N N . GLY A 1 118 ? 0.548 0.252 -9.226 1.00 92.56 118 GLY A N 1
ATOM 880 C CA . GLY A 1 118 ? -0.469 -0.128 -10.208 1.00 92.56 118 GLY A CA 1
ATOM 881 C C . GLY A 1 118 ? -0.951 -1.569 -10.028 1.00 92.56 118 GLY A C 1
ATOM 882 O O . GLY A 1 118 ? -2.153 -1.812 -9.944 1.00 92.56 118 GLY A O 1
ATOM 883 N N . HIS A 1 119 ? -0.026 -2.516 -9.861 1.00 94.62 119 HIS A N 1
ATOM 884 C CA . HIS A 1 119 ? -0.374 -3.921 -9.623 1.00 94.62 119 HIS A CA 1
ATOM 885 C C . HIS A 1 119 ? -1.000 -4.177 -8.248 1.00 94.62 119 HIS A C 1
ATOM 887 O O . HIS A 1 119 ? -1.844 -5.062 -8.116 1.00 94.62 119 HIS A O 1
ATOM 893 N N . ILE A 1 120 ? -0.629 -3.399 -7.227 1.00 94.38 120 ILE A N 1
ATOM 894 C CA . ILE A 1 120 ? -1.287 -3.450 -5.914 1.00 94.38 120 ILE A CA 1
ATOM 895 C C . ILE A 1 120 ? -2.743 -2.999 -6.045 1.00 94.38 120 ILE A C 1
ATOM 897 O O . ILE A 1 120 ? -3.639 -3.694 -5.579 1.00 94.38 120 ILE A O 1
ATOM 901 N N . VAL A 1 121 ? -2.987 -1.868 -6.714 1.00 93.88 121 VAL A N 1
ATOM 902 C CA . VAL A 1 121 ? -4.342 -1.347 -6.949 1.00 93.88 121 VAL A CA 1
ATOM 903 C C . VAL A 1 121 ? -5.170 -2.356 -7.744 1.00 93.88 121 VAL A C 1
ATOM 905 O O . VAL A 1 121 ? -6.288 -2.668 -7.344 1.00 93.88 121 VAL A O 1
ATOM 908 N N . GLU A 1 122 ? -4.617 -2.907 -8.829 1.00 93.81 122 GLU A N 1
ATOM 909 C CA . GLU A 1 122 ? -5.270 -3.948 -9.629 1.00 93.81 122 GLU A CA 1
ATOM 910 C C . GLU A 1 122 ? -5.677 -5.148 -8.764 1.00 93.81 122 GLU A C 1
ATOM 912 O O . GLU A 1 122 ? -6.837 -5.571 -8.796 1.00 93.81 122 GLU A O 1
ATOM 917 N N . GLY A 1 123 ? -4.731 -5.683 -7.986 1.00 93.88 123 GLY A N 1
ATOM 918 C CA . GLY A 1 123 ? -4.971 -6.845 -7.145 1.00 93.88 123 GLY A CA 1
ATOM 919 C C . GLY A 1 123 ? -6.018 -6.576 -6.065 1.00 93.88 123 GLY A C 1
ATOM 920 O O . GLY A 1 123 ? -6.929 -7.384 -5.898 1.00 93.88 123 GLY A O 1
ATOM 921 N N . SER A 1 124 ? -5.959 -5.422 -5.397 1.00 92.56 124 SER A N 1
ATOM 922 C CA . SER A 1 124 ? -6.945 -5.016 -4.388 1.00 92.56 124 SER A CA 1
ATOM 923 C C . SER A 1 124 ? -8.347 -4.858 -4.982 1.00 92.56 124 SER A C 1
ATOM 925 O O . SER A 1 124 ? -9.315 -5.374 -4.425 1.00 92.56 124 SER A O 1
ATOM 927 N N . CYS A 1 125 ? -8.470 -4.228 -6.154 1.00 93.00 125 CYS A N 1
ATOM 928 C CA . CYS A 1 125 ? -9.752 -4.108 -6.850 1.00 93.00 125 CYS A CA 1
ATOM 929 C C . CYS A 1 125 ? -10.333 -5.483 -7.216 1.00 93.00 125 CYS A C 1
ATOM 931 O O . CYS A 1 125 ? -11.525 -5.722 -7.031 1.00 93.00 125 CYS A O 1
ATOM 933 N N . ARG A 1 126 ? -9.501 -6.417 -7.694 1.00 93.31 126 ARG A N 1
ATOM 934 C CA . ARG A 1 126 ? -9.937 -7.783 -8.041 1.00 93.31 126 ARG A CA 1
ATOM 935 C C . ARG A 1 126 ? -10.256 -8.653 -6.822 1.00 93.31 126 ARG A C 1
ATOM 937 O O . ARG A 1 126 ? -11.031 -9.594 -6.960 1.00 93.31 126 ARG A O 1
ATOM 944 N N . GLN A 1 127 ? -9.730 -8.322 -5.641 1.00 91.50 127 GLN A N 1
ATOM 945 C CA . GLN A 1 127 ? -10.179 -8.884 -4.360 1.00 91.50 127 GLN A CA 1
ATOM 946 C C . GLN A 1 127 ? -11.549 -8.341 -3.910 1.00 91.50 127 GLN A C 1
ATOM 948 O O . GLN A 1 127 ? -12.111 -8.840 -2.938 1.00 91.50 127 GLN A O 1
ATOM 953 N N . GLY A 1 128 ? -12.091 -7.326 -4.594 1.00 90.88 128 GLY A N 1
ATOM 954 C CA . GLY A 1 128 ? -13.322 -6.637 -4.205 1.00 90.88 128 GLY A CA 1
ATOM 955 C C . GLY A 1 128 ? -13.114 -5.535 -3.161 1.00 90.88 128 GLY A C 1
ATOM 956 O O . GLY A 1 128 ? -14.086 -5.088 -2.554 1.00 90.88 128 GLY A O 1
ATOM 957 N N . LEU A 1 129 ? -11.872 -5.092 -2.933 1.00 89.38 129 LEU A N 1
ATOM 958 C CA . LEU A 1 129 ? -11.554 -4.015 -1.994 1.00 89.38 129 LEU A CA 1
ATOM 959 C C . LEU A 1 129 ? -11.661 -2.642 -2.671 1.00 89.38 129 LEU A C 1
ATOM 961 O O . LEU A 1 129 ? -11.278 -2.464 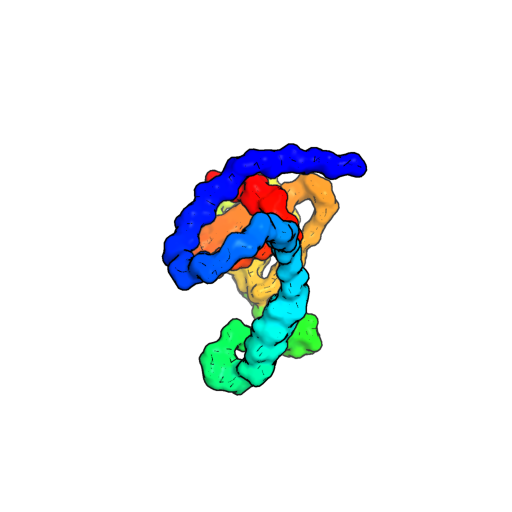-3.827 1.00 89.38 129 LEU A O 1
ATOM 965 N N . SER A 1 130 ? -12.121 -1.638 -1.923 1.00 87.62 130 SER A N 1
ATOM 966 C CA . SER A 1 130 ? -12.051 -0.234 -2.338 1.00 87.62 130 SER A CA 1
ATOM 967 C C . SER A 1 130 ? -10.669 0.348 -2.041 1.00 87.62 130 SER A C 1
ATOM 969 O O . SER A 1 130 ? -10.178 0.215 -0.919 1.00 87.62 130 SER A O 1
ATOM 971 N N . VAL A 1 131 ? -10.071 1.053 -3.002 1.00 87.56 131 VAL A N 1
ATOM 972 C CA . VAL A 1 131 ? -8.734 1.644 -2.855 1.00 87.56 131 VAL A CA 1
ATOM 973 C C . VAL A 1 131 ? -8.814 3.170 -2.781 1.00 87.56 131 VAL A C 1
ATOM 975 O O . VAL A 1 131 ? -9.340 3.812 -3.687 1.00 87.56 131 VAL A O 1
ATOM 978 N N . LEU A 1 132 ? -8.240 3.756 -1.725 1.00 86.12 132 LEU A N 1
ATOM 979 C CA . LEU A 1 132 ? -8.004 5.198 -1.609 1.00 86.12 132 LEU A CA 1
ATOM 980 C C . LEU A 1 132 ? -6.527 5.494 -1.889 1.00 86.12 132 LEU A C 1
ATOM 982 O O . LEU A 1 132 ? -5.657 5.130 -1.101 1.00 86.12 132 LEU A O 1
ATOM 986 N N . PHE A 1 133 ? -6.243 6.175 -2.999 1.00 84.12 133 PHE A N 1
ATOM 987 C CA . PHE A 1 133 ? -4.887 6.583 -3.358 1.00 84.12 133 PHE A CA 1
ATOM 988 C C . PHE A 1 133 ? -4.632 8.041 -2.952 1.00 84.12 133 PHE A C 1
ATOM 990 O O . PHE A 1 133 ? -5.319 8.948 -3.417 1.00 84.12 133 PHE A O 1
ATOM 997 N N . LEU A 1 134 ? -3.635 8.268 -2.092 1.00 81.44 134 LEU A N 1
ATOM 998 C CA . LEU A 1 134 ? -3.245 9.593 -1.604 1.00 81.44 134 LEU A CA 1
ATOM 999 C C . LEU A 1 134 ? -1.821 9.913 -2.068 1.00 81.44 134 LEU A C 1
ATOM 1001 O O . LEU A 1 134 ? -0.907 9.117 -1.863 1.00 81.44 134 LEU A O 1
ATOM 1005 N N . ALA A 1 135 ? -1.615 11.092 -2.656 1.00 76.88 135 ALA A N 1
ATOM 1006 C CA . ALA A 1 135 ? -0.293 11.577 -3.040 1.00 76.88 135 ALA A CA 1
ATOM 1007 C C . ALA A 1 135 ? -0.146 13.075 -2.709 1.00 76.88 135 ALA A C 1
ATOM 1009 O O . ALA A 1 135 ? -1.077 13.841 -2.960 1.00 76.88 135 ALA A O 1
ATOM 1010 N N . PRO A 1 136 ? 1.013 13.519 -2.182 1.00 53.84 136 PRO A N 1
ATOM 1011 C CA . PRO A 1 136 ? 1.208 14.895 -1.716 1.00 53.84 136 PRO A CA 1
ATOM 1012 C C . PRO A 1 136 ? 1.283 15.946 -2.837 1.00 53.84 136 PRO A C 1
ATOM 1014 O O . PRO A 1 136 ? 1.232 17.137 -2.550 1.00 53.84 136 PRO A O 1
ATOM 1017 N N . THR A 1 137 ? 1.396 15.557 -4.113 1.00 46.50 137 THR A N 1
ATOM 1018 C CA . THR A 1 137 ? 1.402 16.505 -5.238 1.00 46.50 137 THR A CA 1
ATOM 1019 C C . THR A 1 137 ? 0.486 16.047 -6.371 1.00 46.50 137 THR A C 1
ATOM 1021 O O . THR A 1 137 ? 0.516 14.897 -6.808 1.00 46.50 137 THR A O 1
ATOM 1024 N N . LYS A 1 138 ? -0.307 16.991 -6.893 1.00 43.25 138 LYS A N 1
ATOM 1025 C CA . LYS A 1 138 ? -1.277 16.811 -7.993 1.00 43.25 138 LYS A CA 1
ATOM 1026 C C . LYS A 1 138 ? -0.652 16.216 -9.273 1.00 43.25 138 LYS A C 1
ATOM 1028 O O . LYS A 1 138 ? -1.340 15.575 -10.053 1.00 43.25 138 LYS A O 1
ATOM 1033 N N . VAL A 1 139 ? 0.670 16.346 -9.436 1.00 48.88 139 VAL A N 1
ATOM 1034 C CA . VAL A 1 139 ? 1.460 15.828 -10.572 1.00 48.88 139 VAL A CA 1
ATOM 1035 C C . VAL A 1 139 ? 1.661 14.300 -10.519 1.00 48.88 139 VAL A C 1
ATOM 1037 O O . VAL A 1 139 ? 1.953 13.680 -11.539 1.00 48.88 139 VAL A O 1
ATOM 1040 N N . ALA A 1 140 ? 1.484 13.665 -9.354 1.00 46.59 140 ALA A N 1
ATOM 1041 C CA . ALA A 1 140 ? 1.532 12.206 -9.225 1.00 46.59 140 ALA A CA 1
ATOM 1042 C C . ALA A 1 140 ? 0.224 11.520 -9.663 1.00 46.59 140 ALA A C 1
ATOM 1044 O O . ALA A 1 140 ? 0.254 10.346 -10.018 1.00 46.59 140 ALA A O 1
ATOM 1045 N N . VAL A 1 141 ? -0.900 12.248 -9.681 1.00 47.66 141 VAL A N 1
ATOM 1046 C CA . VAL A 1 141 ? -2.197 11.734 -10.156 1.00 47.66 141 VAL A CA 1
ATOM 1047 C C . VAL A 1 141 ? -2.236 11.686 -11.689 1.00 47.66 141 VAL A C 1
ATOM 1049 O O . VAL A 1 141 ? -2.725 10.713 -12.249 1.00 47.66 141 VAL A O 1
ATOM 1052 N N . ASP A 1 142 ? -1.617 12.650 -12.380 1.00 44.53 142 ASP A N 1
ATOM 1053 C CA . ASP A 1 142 ? -1.593 12.687 -13.855 1.00 44.53 142 ASP A CA 1
ATOM 1054 C C . ASP A 1 142 ? -0.702 11.613 -14.508 1.00 44.53 142 ASP A C 1
ATOM 1056 O O . ASP A 1 142 ? -0.859 11.316 -15.693 1.00 44.53 142 ASP A O 1
ATOM 1060 N N . ARG A 1 143 ? 0.244 11.019 -13.764 1.00 40.72 143 ARG A N 1
ATOM 1061 C CA . ARG A 1 143 ? 1.131 9.960 -14.288 1.00 40.72 143 ARG A CA 1
ATOM 1062 C C . ARG A 1 143 ? 0.554 8.553 -14.155 1.00 40.72 143 ARG A C 1
ATOM 1064 O O . ARG A 1 143 ? 1.040 7.653 -14.833 1.00 40.72 143 ARG A O 1
ATOM 1071 N N . THR A 1 144 ? -0.484 8.372 -13.344 1.00 43.41 144 THR A N 1
ATOM 1072 C CA . THR A 1 144 ? -1.237 7.116 -13.238 1.00 43.41 144 THR A CA 1
ATOM 1073 C C . THR A 1 144 ? -2.430 7.187 -14.187 1.00 43.41 144 THR A C 1
ATOM 1075 O O . THR A 1 144 ? -3.583 7.217 -13.762 1.00 43.41 144 THR A O 1
ATOM 1078 N N . ARG A 1 145 ? -2.167 7.283 -15.496 1.00 38.88 145 ARG A N 1
ATOM 1079 C CA . ARG A 1 145 ? -3.216 6.999 -16.479 1.00 38.88 145 ARG A CA 1
ATOM 1080 C C . ARG A 1 145 ? -3.428 5.488 -16.486 1.00 38.88 145 ARG A C 1
ATOM 1082 O O . ARG A 1 145 ? -2.542 4.754 -16.918 1.00 38.88 145 ARG A O 1
ATOM 1089 N N . LEU A 1 146 ? -4.560 5.083 -15.910 1.00 44.62 146 LEU A N 1
ATOM 1090 C CA . LEU A 1 146 ? -5.216 3.797 -16.146 1.00 44.62 146 LEU A CA 1
ATOM 1091 C C . LEU A 1 146 ? -5.389 3.546 -17.650 1.00 44.62 146 LEU A C 1
ATOM 1093 O O . LEU A 1 146 ? -5.597 4.543 -18.384 1.00 44.62 146 LEU A O 1
#

pLDDT: mean 73.91, std 21.42, range [28.16, 94.62]

Radius of gyration: 23.77 Å; chains: 1; bounding box: 46×6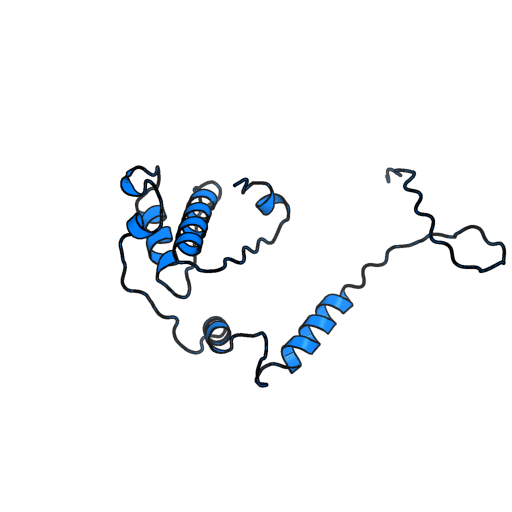9×38 Å

Secondary structure (DSSP, 8-state):
------------------------------THHHHHHHHHHHHTTTSTT-SS-HHHHHHHTT-S-PPPPP---GGGTSTTGGGS---HHHHHHHHHHTT-S-------TTS-HHHHHHHHHHHHHHTT-------SSGGGTTT---

Sequence (146 aa):
MSRVCPTARCASSLPWTSGGSPGNVQIRDDESVSSRVLAERLETVGQPQHPVRLESAGWAVGRGTPGLGRTGSAARWVANWPSLPLNSRQRLAVERALVDDVLFLWGPPGTGKTDVIGHIVEGSCRQGLSVLFLAPTKVAVDRTRL